Protein AF-A0A3M9YWS0-F1 (afdb_monomer)

pLDDT: mean 90.83, std 11.11, range [45.06, 98.5]

Mean predicted aligned error: 5.23 Å

Solvent-accessible surface area (backbone atoms only — not comparable to full-atom values): 7577 Å² total; per-residue (Å²): 132,89,75,52,70,43,76,38,60,43,63,38,65,25,82,42,45,80,35,81,94,73,76,40,77,43,72,47,6,52,50,47,62,6,50,21,46,71,31,46,76,68,75,39,60,44,46,64,60,30,79,56,97,93,41,43,31,37,20,58,42,78,56,98,82,30,36,33,29,28,38,52,39,51,62,94,74,50,93,66,73,73,39,49,56,71,63,48,56,72,50,48,68,62,29,68,68,35,84,41,33,60,59,39,30,26,54,45,36,51,96,94,38,72,30,25,25,43,49,54,56,34,37,40,26,69,43,75,76,81,74,79,72,95,118

Nearest PDB structures (foldseek):
  4neu-assembly2_B  TM=3.171E-01  e=8.121E+00  Homo sapiens
  4lyn-assembly1_A  TM=2.770E-01  e=6.378E+00  Homo sapiens
  7ukz-assembly4_D  TM=2.726E-01  e=7.197E+00  Homo sapiens

Structure (mmCIF, N/CA/C/O backbone):
data_AF-A0A3M9YWS0-F1
#
_entry.id   AF-A0A3M9YWS0-F1
#
loop_
_atom_site.group_PDB
_atom_site.id
_atom_site.type_symbol
_atom_site.label_atom_id
_atom_site.label_alt_id
_atom_site.label_comp_id
_atom_site.label_asym_id
_atom_site.label_entity_id
_atom_site.label_seq_id
_atom_site.pdbx_PDB_ins_code
_atom_site.Cartn_x
_atom_site.Cartn_y
_atom_site.Cartn_z
_atom_site.occupancy
_atom_site.B_iso_or_equiv
_atom_site.auth_seq_id
_atom_site.auth_comp_id
_atom_site.auth_asym_id
_atom_site.auth_atom_id
_atom_site.pdbx_PDB_model_num
ATOM 1 N N . MET A 1 1 ? -3.787 14.277 -16.216 1.00 45.06 1 MET A N 1
ATOM 2 C CA . MET A 1 1 ? -4.491 12.976 -16.288 1.00 45.06 1 MET A CA 1
ATOM 3 C C . MET A 1 1 ? -5.249 12.761 -14.991 1.00 45.06 1 MET A C 1
ATOM 5 O O . MET A 1 1 ? -4.714 13.104 -13.943 1.00 45.06 1 MET A O 1
ATOM 9 N N . ALA A 1 2 ? -6.488 12.271 -15.056 1.00 53.53 2 ALA A N 1
ATOM 10 C CA . ALA A 1 2 ? -7.301 12.040 -13.865 1.00 53.53 2 ALA A CA 1
ATOM 11 C C . ALA A 1 2 ? -6.745 10.843 -13.084 1.00 53.53 2 ALA A C 1
ATOM 13 O O . ALA A 1 2 ? -6.610 9.747 -13.622 1.00 53.53 2 ALA A O 1
ATOM 14 N N . ARG A 1 3 ? -6.390 11.074 -11.823 1.00 68.56 3 ARG A N 1
ATOM 15 C CA . ARG A 1 3 ? -5.982 10.024 -10.894 1.00 68.56 3 ARG A CA 1
ATOM 16 C C . ARG A 1 3 ? -7.220 9.199 -10.544 1.00 68.56 3 ARG A C 1
ATOM 18 O O . ARG A 1 3 ? -8.225 9.783 -10.148 1.00 68.56 3 ARG A O 1
ATOM 25 N N . LEU A 1 4 ? -7.160 7.875 -10.704 1.00 87.88 4 LEU A N 1
ATOM 26 C CA . LEU A 1 4 ? -8.252 7.000 -10.273 1.00 87.88 4 LEU A CA 1
ATOM 27 C C . LEU A 1 4 ? -8.456 7.176 -8.768 1.00 87.88 4 LEU A C 1
ATOM 29 O O . LEU A 1 4 ? -7.482 7.173 -8.008 1.00 87.88 4 LEU A O 1
ATOM 33 N N . SER A 1 5 ? -9.706 7.346 -8.347 1.00 93.25 5 SER A N 1
ATOM 34 C CA . SER A 1 5 ? -10.044 7.502 -6.939 1.00 93.25 5 SER A CA 1
ATOM 35 C C . SER A 1 5 ? -11.211 6.622 -6.516 1.00 93.25 5 SER A C 1
ATOM 37 O O . SER A 1 5 ? -12.114 6.310 -7.294 1.00 93.25 5 SER A O 1
ATOM 39 N N . HIS A 1 6 ? -11.173 6.223 -5.249 1.00 95.25 6 HIS A N 1
ATOM 40 C CA . HIS A 1 6 ? -12.231 5.480 -4.588 1.00 95.25 6 HIS A CA 1
ATOM 41 C C . HIS A 1 6 ? -12.633 6.180 -3.304 1.00 95.25 6 HIS A C 1
ATOM 43 O O . HIS A 1 6 ? -11.803 6.450 -2.436 1.00 95.25 6 HIS A O 1
ATOM 49 N N . THR A 1 7 ? -13.929 6.425 -3.173 1.00 95.19 7 THR A N 1
ATOM 50 C CA . THR A 1 7 ? -14.521 6.941 -1.948 1.00 95.19 7 THR A CA 1
ATOM 51 C C . THR A 1 7 ? -14.682 5.806 -0.939 1.00 95.19 7 THR A C 1
ATOM 53 O O . THR A 1 7 ? -15.216 4.743 -1.266 1.00 95.19 7 THR A O 1
ATOM 56 N N . VAL A 1 8 ? -14.214 6.012 0.291 1.00 95.25 8 VAL A N 1
ATOM 57 C CA . VAL A 1 8 ? -14.307 5.045 1.394 1.00 95.25 8 VAL A CA 1
ATOM 58 C C . VAL A 1 8 ? -14.821 5.702 2.666 1.00 95.25 8 VAL A C 1
ATOM 60 O O . VAL A 1 8 ? -14.757 6.919 2.819 1.00 95.25 8 VAL A O 1
ATOM 63 N N . GLN A 1 9 ? -15.305 4.888 3.606 1.00 94.31 9 GLN A N 1
ATOM 64 C CA . GLN A 1 9 ? -15.679 5.373 4.934 1.00 94.31 9 GLN A CA 1
ATOM 65 C C . GLN A 1 9 ? -14.504 6.130 5.582 1.00 94.31 9 GLN A C 1
ATOM 67 O O . GLN A 1 9 ? -13.394 5.583 5.607 1.00 94.31 9 GLN A O 1
ATOM 72 N N . PRO A 1 10 ? -14.725 7.337 6.142 1.00 93.56 10 PRO A N 1
ATOM 73 C CA . PRO A 1 10 ? -13.657 8.143 6.742 1.00 93.56 10 PRO A CA 1
ATOM 74 C C . PRO A 1 10 ? -12.855 7.407 7.820 1.00 93.56 10 PRO A C 1
ATOM 76 O O . PRO A 1 10 ? -11.637 7.558 7.901 1.00 93.56 10 PRO A O 1
ATOM 79 N N . SER A 1 11 ? -13.509 6.527 8.583 1.00 93.75 11 SER A N 1
ATOM 80 C CA . SER A 1 11 ? -12.877 5.689 9.609 1.00 93.75 11 SER A CA 1
ATOM 81 C C . SER A 1 11 ? -11.739 4.810 9.075 1.00 93.75 11 SER A C 1
ATOM 83 O O . SER A 1 11 ? -10.785 4.539 9.798 1.00 93.75 11 SER A O 1
ATOM 85 N N . ARG A 1 12 ? -11.767 4.414 7.795 1.00 95.44 12 ARG A N 1
ATOM 86 C CA . ARG A 1 12 ? -10.693 3.629 7.158 1.00 95.44 12 ARG A CA 1
ATOM 87 C C . ARG A 1 12 ? -9.424 4.433 6.891 1.00 95.44 12 ARG A C 1
ATOM 8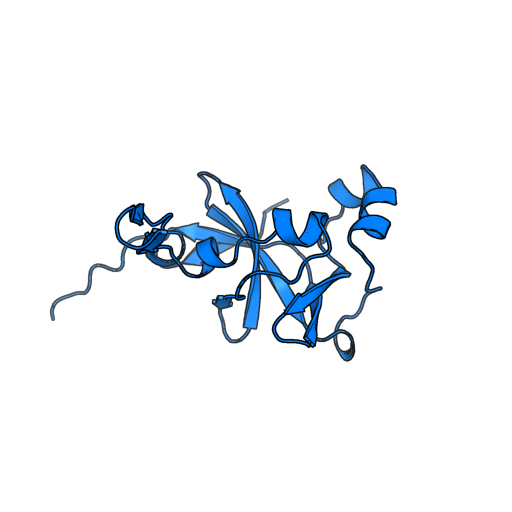9 O O . ARG A 1 12 ? -8.350 3.852 6.742 1.00 95.44 12 ARG A O 1
ATOM 96 N N . LEU A 1 13 ? -9.545 5.757 6.844 1.00 95.56 13 LEU A N 1
ATOM 97 C CA . LEU A 1 13 ? -8.446 6.704 6.654 1.00 95.56 13 LEU A CA 1
ATOM 98 C C . LEU A 1 13 ? -8.016 7.374 7.968 1.00 95.56 13 LEU A C 1
ATOM 100 O O . LEU A 1 13 ? -7.102 8.201 7.956 1.00 95.56 13 LEU A O 1
ATOM 104 N N . ALA A 1 14 ? -8.653 7.027 9.092 1.00 93.75 14 ALA A N 1
ATOM 105 C CA . ALA A 1 14 ? -8.372 7.619 10.390 1.00 93.75 14 ALA A CA 1
ATOM 106 C C . ALA A 1 14 ? -6.901 7.429 10.783 1.00 93.75 14 ALA A C 1
ATOM 108 O O . ALA A 1 14 ? -6.344 6.337 10.672 1.00 93.75 14 ALA A O 1
ATOM 109 N N . PHE A 1 15 ? -6.283 8.495 11.290 1.00 90.19 15 PHE A N 1
ATOM 110 C CA . PHE A 1 15 ? -4.903 8.468 11.780 1.00 90.19 15 PHE A CA 1
ATOM 111 C C . PHE A 1 15 ? -4.766 7.680 13.090 1.00 90.19 15 PHE A C 1
ATOM 113 O O . PHE A 1 15 ? -3.668 7.266 13.449 1.00 90.19 15 PHE A O 1
ATOM 120 N N . GLY A 1 16 ? -5.871 7.484 13.814 1.00 90.19 16 GLY A N 1
ATOM 121 C CA . GLY A 1 16 ? -5.852 7.007 15.190 1.00 90.19 16 GLY A CA 1
ATOM 122 C C . GLY A 1 16 ? -5.193 8.002 16.149 1.00 90.19 16 GLY A C 1
ATOM 123 O O . GLY A 1 16 ? -4.837 9.121 15.778 1.00 90.19 16 GLY A O 1
ATOM 124 N N . ALA A 1 17 ? -5.014 7.569 17.390 1.00 91.31 17 ALA A N 1
ATOM 125 C CA . ALA A 1 17 ? -4.280 8.287 18.421 1.00 91.31 17 ALA A CA 1
ATOM 126 C C . ALA A 1 17 ? -3.226 7.372 19.049 1.00 91.31 17 ALA A C 1
ATOM 128 O O . ALA A 1 17 ? -3.476 6.187 19.289 1.00 91.31 17 ALA A O 1
ATOM 129 N N . TRP A 1 18 ? -2.052 7.930 19.341 1.00 91.44 18 TRP A N 1
ATOM 130 C CA . TRP A 1 18 ? -1.029 7.212 20.088 1.00 91.44 18 TRP A CA 1
ATOM 131 C C . TRP A 1 18 ? -1.477 7.041 21.542 1.00 91.44 18 TRP A C 1
ATOM 133 O O . TRP A 1 18 ? -1.757 8.018 22.237 1.00 91.44 18 TRP A O 1
ATOM 143 N N . CYS A 1 19 ? -1.543 5.800 22.016 1.00 91.88 19 CYS A N 1
ATOM 144 C CA . CYS A 1 19 ? -1.846 5.496 23.405 1.00 91.88 19 CYS A CA 1
ATOM 145 C C . CYS A 1 19 ? -0.557 5.185 24.164 1.00 91.88 19 CYS A C 1
ATOM 147 O O . CYS A 1 19 ? 0.004 4.100 24.020 1.00 91.88 19 CYS A O 1
ATOM 149 N N . HIS A 1 20 ? -0.130 6.105 25.033 1.00 91.06 20 HIS A N 1
ATOM 150 C CA . HIS A 1 20 ? 1.070 5.923 25.857 1.00 91.06 20 HIS A CA 1
ATOM 151 C C . HIS A 1 20 ? 0.977 4.724 26.809 1.00 91.06 20 HIS A C 1
ATOM 153 O O . HIS A 1 20 ? 1.973 4.050 27.025 1.00 91.06 20 HIS A O 1
ATOM 159 N N . ALA A 1 21 ? -0.212 4.411 27.334 1.00 91.44 21 ALA A N 1
ATOM 160 C CA . ALA A 1 21 ? -0.388 3.302 28.275 1.00 91.44 21 ALA A CA 1
ATOM 161 C C . ALA A 1 21 ? -0.164 1.915 27.647 1.00 91.44 21 ALA A C 1
ATOM 163 O O . ALA A 1 21 ? 0.123 0.960 28.359 1.00 91.44 21 ALA A O 1
ATOM 164 N N . SER A 1 22 ? -0.330 1.787 26.328 1.00 88.88 22 SER A N 1
ATOM 165 C CA . SER A 1 22 ? -0.177 0.511 25.613 1.00 88.88 22 SER A CA 1
ATOM 166 C C . SER A 1 22 ? 0.854 0.561 24.487 1.00 88.88 22 SER A C 1
ATOM 168 O O . SER A 1 22 ? 0.930 -0.383 23.705 1.00 88.88 22 SER A O 1
ATOM 170 N N . GLU A 1 23 ? 1.608 1.663 24.405 1.00 90.06 23 GLU A N 1
ATOM 171 C CA . GLU A 1 23 ? 2.635 1.950 23.396 1.00 90.06 23 GLU A CA 1
ATOM 172 C C . GLU A 1 23 ? 2.226 1.560 21.967 1.00 90.06 23 GLU A C 1
ATOM 174 O O . GLU A 1 23 ? 2.981 0.945 21.212 1.00 90.06 23 GLU A O 1
ATOM 179 N N . LYS A 1 24 ? 0.988 1.896 21.591 1.00 87.31 24 LYS A N 1
ATOM 180 C CA . LYS A 1 24 ? 0.444 1.576 20.268 1.00 87.31 24 LYS A CA 1
ATOM 181 C C . LYS A 1 24 ? -0.513 2.641 19.759 1.00 87.31 24 LYS A C 1
ATOM 183 O O . LYS A 1 24 ? -1.161 3.348 20.534 1.00 87.31 24 LYS A O 1
ATOM 188 N N . GLN A 1 25 ? -0.658 2.679 18.439 1.00 88.38 25 GLN A N 1
ATOM 189 C CA . GLN A 1 25 ? -1.702 3.445 17.772 1.00 88.38 25 GLN A CA 1
ATOM 190 C C . GLN A 1 25 ? -3.069 2.776 17.999 1.00 88.38 25 GLN A C 1
ATOM 192 O O . GLN A 1 25 ? -3.220 1.569 17.796 1.00 88.38 25 GLN A O 1
ATOM 197 N N . ILE A 1 26 ? -4.069 3.547 18.431 1.00 90.06 26 ILE A N 1
ATOM 198 C CA . ILE A 1 26 ? -5.448 3.088 18.650 1.00 90.06 26 ILE A CA 1
ATOM 199 C C . ILE A 1 26 ? -6.392 3.836 17.711 1.00 90.06 26 ILE A C 1
ATOM 201 O O . ILE A 1 26 ? -6.282 5.047 17.550 1.00 90.06 26 ILE A O 1
ATOM 205 N N . GLY A 1 27 ? -7.341 3.117 17.106 1.00 90.88 27 GLY A N 1
ATOM 206 C CA . GLY A 1 27 ? -8.353 3.708 16.221 1.00 90.88 27 GLY A CA 1
ATOM 207 C C . GLY A 1 27 ? -7.820 4.124 14.847 1.00 90.88 27 GLY A C 1
ATOM 208 O O . GLY A 1 27 ? -8.463 4.911 14.160 1.00 90.88 27 GLY A O 1
ATOM 209 N N . GLU A 1 28 ? -6.645 3.630 14.455 1.00 94.00 28 GLU A N 1
ATOM 210 C CA . GLU A 1 28 ? -6.127 3.819 13.102 1.00 94.00 28 GLU A CA 1
ATOM 211 C C . GLU A 1 28 ? -6.953 3.001 12.101 1.00 94.00 28 GLU A C 1
ATOM 213 O O . GLU A 1 28 ? -7.262 1.828 12.332 1.00 94.00 28 GLU A O 1
ATOM 218 N N . GLY A 1 29 ? -7.312 3.633 10.987 1.00 96.00 29 GLY A N 1
ATOM 219 C CA . GLY A 1 29 ? -8.017 2.980 9.897 1.00 96.00 29 GLY A CA 1
ATOM 220 C C . GLY A 1 29 ? -7.130 1.972 9.168 1.00 96.00 29 GLY A C 1
ATOM 221 O O . GLY A 1 29 ? -5.911 2.121 9.097 1.00 96.00 29 GLY A O 1
ATOM 222 N N . ASP A 1 30 ? -7.728 0.935 8.587 1.00 97.44 30 ASP A N 1
ATOM 223 C CA . ASP A 1 30 ? -6.982 -0.166 7.973 1.00 97.44 30 ASP A CA 1
ATOM 224 C C . ASP A 1 30 ? -6.134 0.259 6.761 1.00 97.44 30 ASP A C 1
ATOM 226 O O . ASP A 1 30 ? -5.032 -0.259 6.574 1.00 97.44 30 ASP A O 1
ATOM 230 N N . ILE A 1 31 ? -6.602 1.22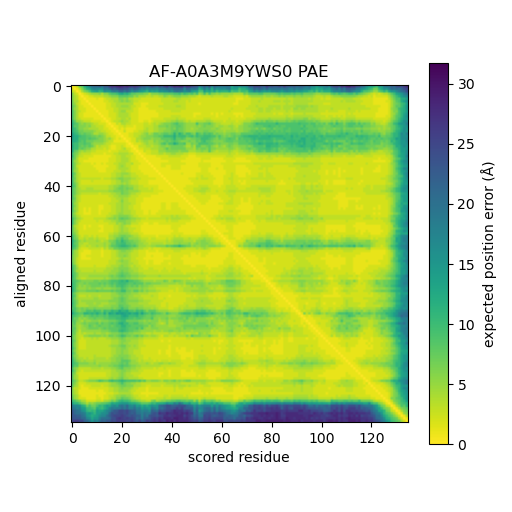9 5.967 1.00 97.50 31 ILE A N 1
ATOM 231 C CA . ILE A 1 31 ? -5.836 1.789 4.842 1.00 97.50 31 ILE A CA 1
ATOM 232 C C . ILE A 1 31 ? -4.609 2.534 5.370 1.00 97.50 31 ILE A C 1
ATOM 234 O O . ILE A 1 31 ? -3.514 2.392 4.825 1.00 97.50 31 ILE A O 1
ATOM 238 N N . ARG A 1 32 ? -4.775 3.295 6.457 1.00 94.94 32 ARG A N 1
AT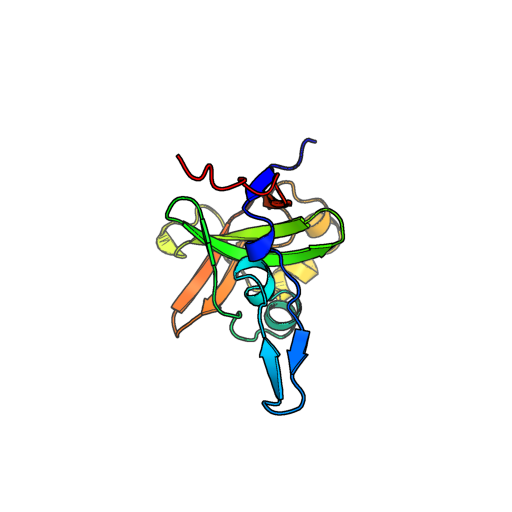OM 239 C CA . ARG A 1 32 ? -3.687 4.059 7.071 1.00 94.94 32 ARG A CA 1
ATOM 240 C C . ARG A 1 32 ? -2.647 3.145 7.713 1.00 94.94 32 ARG A C 1
ATOM 242 O O . ARG A 1 32 ? -1.466 3.259 7.390 1.00 94.94 32 ARG A O 1
ATOM 249 N N . ALA A 1 33 ? -3.105 2.167 8.490 1.00 96.12 33 ALA A N 1
ATOM 250 C CA . ALA A 1 33 ? -2.265 1.152 9.120 1.00 96.12 33 ALA A CA 1
ATOM 251 C C . ALA A 1 33 ? -1.473 0.311 8.098 1.00 96.12 33 ALA A C 1
ATOM 253 O O . ALA A 1 33 ? -0.447 -0.292 8.427 1.00 96.12 33 ALA A O 1
ATOM 254 N N . SER A 1 34 ? -1.933 0.269 6.842 1.00 97.75 34 SER A N 1
ATOM 255 C CA . SER A 1 34 ? -1.256 -0.409 5.736 1.00 97.75 34 SER A CA 1
ATOM 256 C C . SER A 1 34 ? -0.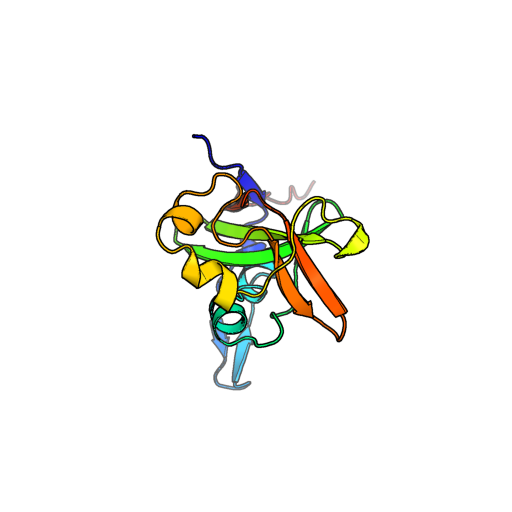091 0.389 5.127 1.00 97.75 34 SER A C 1
ATOM 258 O O . SER A 1 34 ? 0.691 -0.184 4.362 1.00 97.75 34 SER A O 1
ATOM 260 N N . TYR A 1 35 ? 0.069 1.679 5.454 1.00 97.44 35 TYR A N 1
ATOM 261 C CA . TYR A 1 35 ? 1.130 2.527 4.897 1.00 97.44 35 TYR A CA 1
ATOM 262 C C . TYR A 1 35 ? 2.501 1.863 5.039 1.00 97.44 35 TYR A C 1
ATOM 264 O O . TYR A 1 35 ? 2.877 1.461 6.136 1.00 97.44 35 TYR A O 1
ATOM 272 N N . SER A 1 36 ? 3.236 1.696 3.937 1.00 97.94 36 SER A N 1
ATOM 273 C CA . SER A 1 36 ? 4.464 0.886 3.916 1.00 97.94 36 SER A CA 1
ATOM 274 C C . SER A 1 36 ? 5.592 1.445 3.046 1.00 97.94 36 SER A C 1
ATOM 276 O O . SER A 1 36 ? 6.565 0.730 2.815 1.00 97.94 36 SER A O 1
ATOM 278 N N . ALA A 1 37 ? 5.518 2.690 2.566 1.00 96.62 37 ALA A N 1
ATOM 279 C CA . ALA A 1 37 ? 6.576 3.252 1.717 1.00 96.62 37 ALA A CA 1
ATOM 280 C C . ALA A 1 37 ? 7.952 3.279 2.407 1.00 96.62 37 ALA A C 1
ATOM 282 O O . ALA A 1 37 ? 8.957 2.950 1.777 1.00 96.62 37 ALA A O 1
ATOM 283 N N . ASP A 1 38 ? 7.983 3.572 3.710 1.00 95.88 38 ASP A N 1
ATOM 284 C CA . ASP A 1 38 ? 9.180 3.493 4.556 1.00 95.88 38 ASP A CA 1
ATOM 285 C C . ASP A 1 38 ? 9.773 2.076 4.566 1.00 95.88 38 ASP A C 1
ATOM 287 O O . ASP A 1 38 ? 10.972 1.885 4.367 1.00 95.88 38 ASP A O 1
ATOM 291 N N . ARG A 1 39 ? 8.923 1.057 4.732 1.00 97.44 39 ARG A N 1
ATOM 292 C CA . ARG A 1 39 ? 9.355 -0.346 4.797 1.00 97.44 39 ARG A CA 1
ATOM 293 C C . ARG A 1 39 ? 9.840 -0.857 3.450 1.00 97.44 39 ARG A C 1
ATOM 295 O O . ARG A 1 39 ? 10.859 -1.540 3.403 1.00 97.44 39 ARG A O 1
ATOM 302 N N . ILE A 1 40 ? 9.155 -0.487 2.368 1.00 96.94 40 ILE A N 1
ATOM 303 C CA . ILE A 1 40 ? 9.537 -0.853 0.999 1.00 96.94 40 ILE A CA 1
ATOM 304 C C . ILE A 1 40 ? 10.909 -0.262 0.661 1.00 96.94 40 ILE A C 1
ATOM 306 O O . ILE A 1 40 ? 11.775 -0.987 0.174 1.00 96.94 40 ILE A O 1
ATOM 310 N N . GLY A 1 41 ? 11.140 1.014 0.993 1.00 93.88 41 GLY A N 1
ATOM 311 C CA . GLY A 1 41 ? 12.433 1.670 0.779 1.00 93.88 41 GLY A CA 1
ATOM 312 C C . GLY A 1 41 ? 13.590 1.008 1.536 1.00 93.88 41 GLY A C 1
ATOM 313 O O . GLY A 1 41 ? 14.717 0.997 1.052 1.00 93.88 41 GLY A O 1
ATOM 314 N N . MET A 1 42 ? 13.303 0.393 2.686 1.00 94.88 42 MET A N 1
ATOM 315 C CA . MET A 1 42 ? 14.270 -0.362 3.492 1.00 94.88 42 MET A CA 1
ATOM 316 C C . MET A 1 42 ? 14.330 -1.864 3.152 1.00 94.88 42 MET A C 1
ATOM 318 O O . MET A 1 42 ? 14.982 -2.627 3.864 1.00 94.88 42 MET A O 1
ATOM 322 N N . GLY A 1 43 ? 13.614 -2.330 2.122 1.00 93.31 43 GLY A N 1
ATOM 323 C CA . GLY A 1 43 ? 13.537 -3.754 1.767 1.00 93.31 43 GLY A CA 1
ATOM 324 C C . GLY A 1 43 ? 12.859 -4.640 2.826 1.00 93.31 43 GLY A C 1
ATOM 325 O O . GLY A 1 43 ? 12.990 -5.868 2.799 1.00 93.31 43 GLY A O 1
ATOM 326 N N . GLN A 1 44 ? 12.136 -4.046 3.775 1.00 96.50 44 GLN A N 1
ATOM 327 C CA . GLN A 1 44 ? 11.434 -4.756 4.839 1.00 96.50 44 GLN A CA 1
ATOM 328 C C . GLN A 1 44 ? 10.081 -5.309 4.357 1.00 96.50 44 GLN A C 1
ATOM 330 O O . GLN A 1 44 ? 9.498 -4.787 3.405 1.00 96.50 44 GLN A O 1
ATOM 335 N N . PRO A 1 45 ? 9.534 -6.345 5.024 1.00 97.56 45 PRO A N 1
ATOM 336 C CA . PRO A 1 45 ? 8.158 -6.770 4.791 1.00 97.56 45 PRO A CA 1
ATOM 337 C C . PRO A 1 45 ? 7.168 -5.616 4.990 1.00 97.56 45 PRO A C 1
ATOM 339 O O . PRO A 1 45 ? 7.321 -4.824 5.921 1.00 97.56 45 PRO A O 1
ATOM 342 N N . ILE A 1 46 ? 6.141 -5.529 4.147 1.00 98.31 46 ILE A N 1
ATOM 343 C CA . ILE A 1 46 ? 5.108 -4.493 4.272 1.00 98.31 46 ILE A CA 1
ATOM 344 C C . ILE A 1 46 ? 4.254 -4.717 5.527 1.00 98.31 46 ILE A C 1
ATOM 346 O O . ILE A 1 46 ? 4.188 -5.824 6.074 1.00 98.31 46 ILE A O 1
ATOM 350 N N . ARG A 1 47 ? 3.599 -3.651 6.004 1.00 97.31 47 ARG A N 1
ATOM 351 C CA . ARG A 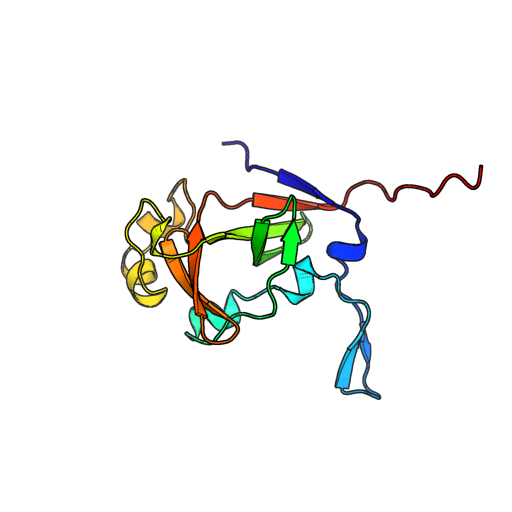1 47 ? 2.561 -3.756 7.042 1.00 97.31 47 ARG A CA 1
ATOM 352 C C . ARG A 1 47 ? 1.357 -4.533 6.498 1.00 97.31 47 ARG A C 1
ATOM 354 O O . ARG A 1 47 ? 1.299 -4.854 5.311 1.00 97.31 47 ARG A O 1
ATOM 361 N N . LYS A 1 48 ? 0.402 -4.860 7.375 1.00 97.56 48 LYS A N 1
ATOM 362 C CA . LYS A 1 48 ? -0.799 -5.618 7.001 1.00 97.56 48 LYS A CA 1
ATOM 363 C C . LYS A 1 48 ? -1.512 -4.912 5.830 1.00 97.56 48 LYS A C 1
ATOM 365 O O . LYS A 1 48 ? -1.921 -3.763 5.990 1.00 97.56 48 LYS A O 1
ATOM 370 N N . PRO A 1 49 ? -1.663 -5.564 4.667 1.00 98.06 49 PRO A N 1
ATOM 371 C CA . PRO A 1 49 ? -2.427 -5.019 3.556 1.00 98.06 49 PRO A CA 1
ATOM 372 C C . PRO A 1 49 ? -3.907 -4.886 3.915 1.00 98.06 49 PRO A C 1
ATOM 374 O O . PRO A 1 49 ? -4.427 -5.658 4.729 1.00 98.06 49 PRO A O 1
ATOM 377 N N . PHE A 1 50 ? -4.599 -3.955 3.268 1.00 98.31 50 PHE A N 1
ATOM 378 C CA . PHE A 1 50 ? -6.043 -3.794 3.419 1.00 98.31 50 PHE A CA 1
ATOM 379 C C . PHE A 1 50 ? -6.799 -4.462 2.269 1.00 98.31 50 PHE A C 1
ATOM 381 O O . PHE A 1 50 ? -6.233 -4.766 1.216 1.00 98.31 50 PHE A O 1
ATOM 388 N N . ARG A 1 51 ? -8.095 -4.717 2.475 1.00 97.81 51 ARG A N 1
ATOM 389 C CA . ARG A 1 51 ? -8.980 -5.252 1.434 1.00 97.81 51 ARG A CA 1
ATOM 390 C C . ARG A 1 51 ? -9.910 -4.173 0.901 1.00 97.81 51 ARG A C 1
ATOM 392 O O . ARG A 1 51 ? -10.472 -3.392 1.669 1.00 97.81 51 ARG A O 1
ATOM 399 N N . TYR A 1 52 ? -10.113 -4.155 -0.407 1.00 96.94 52 TYR A N 1
ATOM 400 C CA . TYR A 1 52 ? -11.108 -3.311 -1.061 1.00 96.94 52 TYR A CA 1
ATOM 401 C C . TYR A 1 52 ? -11.597 -4.009 -2.328 1.00 96.94 52 TYR A C 1
ATOM 403 O O . TYR A 1 52 ? -10.784 -4.555 -3.067 1.00 96.94 52 TYR A O 1
ATOM 411 N N . ALA A 1 53 ? -12.918 -4.041 -2.533 1.00 94.50 53 ALA A N 1
ATOM 412 C CA . ALA A 1 53 ? -13.557 -4.701 -3.678 1.00 94.50 53 ALA A CA 1
ATOM 413 C C . ALA A 1 53 ? -13.080 -6.155 -3.928 1.00 94.50 53 ALA A C 1
ATOM 415 O O . ALA A 1 53 ? -12.907 -6.582 -5.061 1.00 94.50 53 ALA A O 1
ATOM 416 N N . GLY A 1 54 ? -12.835 -6.923 -2.858 1.00 94.81 54 GLY A N 1
ATOM 417 C CA . GLY A 1 54 ? -12.353 -8.313 -2.938 1.00 94.81 54 GLY A CA 1
ATOM 418 C C . GLY A 1 54 ? -10.842 -8.467 -3.164 1.00 94.81 54 GLY A C 1
ATOM 419 O O . GLY A 1 54 ? -10.297 -9.550 -2.948 1.00 94.81 54 GLY A O 1
ATOM 420 N N . GLU A 1 55 ? -10.146 -7.384 -3.493 1.00 96.56 55 GLU A N 1
ATOM 421 C CA . GLU A 1 55 ? -8.714 -7.364 -3.778 1.00 96.56 55 GLU A CA 1
ATOM 422 C C . GLU A 1 55 ? -7.888 -6.943 -2.557 1.00 96.56 55 GLU A C 1
ATOM 424 O O . GLU A 1 55 ? -8.411 -6.421 -1.565 1.00 96.56 55 GLU A O 1
ATOM 429 N N . LEU A 1 56 ? -6.581 -7.200 -2.623 1.00 97.62 56 LEU A N 1
ATOM 430 C CA . LEU A 1 56 ? -5.612 -6.841 -1.594 1.00 97.62 56 LEU A CA 1
ATOM 431 C C . LEU A 1 56 ? -4.820 -5.610 -2.041 1.00 97.62 56 LEU A C 1
ATOM 433 O O . LEU A 1 56 ? -4.402 -5.542 -3.192 1.00 97.62 56 LEU A O 1
ATOM 437 N N . TRP A 1 57 ? -4.593 -4.664 -1.136 1.00 98.50 57 TRP A N 1
ATOM 438 C CA . TRP A 1 57 ? -3.981 -3.373 -1.444 1.00 98.50 57 TRP A CA 1
ATOM 439 C C . TRP A 1 57 ? -2.966 -2.966 -0.378 1.00 98.50 57 TRP A C 1
ATOM 441 O O . TRP A 1 57 ? -3.103 -3.329 0.792 1.00 98.50 57 TRP A O 1
ATOM 451 N N . VAL A 1 58 ? -1.962 -2.184 -0.775 1.00 98.44 58 VAL A N 1
ATOM 452 C CA . VAL A 1 58 ? -0.974 -1.587 0.134 1.00 98.44 58 VAL A CA 1
ATOM 453 C C . VAL A 1 58 ? -0.926 -0.079 -0.045 1.00 98.44 58 VAL A C 1
ATOM 455 O O . VAL A 1 58 ? -0.865 0.414 -1.171 1.00 98.44 58 VAL A O 1
ATOM 458 N N . CYS A 1 59 ? -0.938 0.654 1.067 1.00 98.06 59 CYS A N 1
ATOM 459 C CA . CYS A 1 59 ? -0.789 2.103 1.045 1.00 98.06 59 CYS A CA 1
ATOM 460 C C . CYS A 1 59 ? 0.694 2.498 0.953 1.00 98.06 59 CYS A C 1
ATOM 462 O O . CYS A 1 59 ? 1.551 1.960 1.656 1.00 98.06 59 CYS A O 1
ATOM 464 N N . VAL A 1 60 ? 0.998 3.457 0.081 1.00 97.06 60 VAL A N 1
ATOM 465 C CA . VAL A 1 60 ? 2.357 3.969 -0.167 1.00 97.06 60 VAL A CA 1
ATOM 466 C C . VAL A 1 60 ? 2.451 5.488 -0.047 1.00 97.06 60 VAL A C 1
ATOM 468 O O . VAL A 1 60 ? 3.542 6.042 -0.050 1.00 97.06 60 VAL A O 1
ATOM 471 N N . GLY A 1 61 ? 1.323 6.176 0.097 1.00 95.19 61 GLY A N 1
ATOM 472 C CA . GLY A 1 61 ? 1.291 7.618 0.286 1.00 95.19 61 GLY A CA 1
ATOM 473 C C . GLY A 1 61 ? 0.091 8.013 1.123 1.00 95.19 61 GLY A C 1
ATOM 474 O O . GLY A 1 61 ? -0.989 7.452 0.977 1.00 95.19 61 GLY A O 1
ATOM 475 N N . THR A 1 62 ? 0.271 8.984 2.006 1.00 93.06 62 THR A N 1
ATOM 476 C CA . THR A 1 62 ? -0.817 9.531 2.816 1.00 93.06 62 THR A CA 1
ATOM 477 C C . THR A 1 62 ? -0.709 11.042 2.835 1.00 93.06 62 THR A C 1
ATOM 479 O O . THR A 1 62 ? 0.376 11.567 3.079 1.00 93.06 62 THR A O 1
ATOM 482 N N . GLY A 1 63 ? -1.816 11.742 2.625 1.00 88.19 63 GLY A N 1
ATOM 483 C CA . GLY A 1 63 ? -1.863 13.197 2.670 1.00 88.19 63 GLY A CA 1
ATOM 484 C C . GLY A 1 63 ? -3.263 13.718 2.985 1.00 88.19 63 GLY A C 1
ATOM 485 O O . GLY A 1 63 ? -4.183 12.925 3.190 1.00 88.19 63 GLY A O 1
ATOM 486 N N . PRO A 1 64 ? -3.444 15.049 3.007 1.00 84.81 64 PRO A N 1
ATOM 487 C CA . PRO A 1 64 ? -4.742 15.672 3.274 1.00 84.81 64 PRO A CA 1
ATOM 488 C C . PRO A 1 64 ? -5.835 15.248 2.284 1.00 84.81 64 PRO A C 1
ATOM 490 O O . PRO A 1 64 ? -7.009 15.226 2.628 1.00 84.81 64 PRO A O 1
ATOM 493 N N . SER A 1 65 ? -5.442 14.895 1.059 1.00 85.38 65 SER A N 1
ATOM 494 C CA . SER A 1 65 ? -6.342 14.465 -0.010 1.00 85.38 65 SER A CA 1
ATOM 495 C C . SER A 1 65 ? -6.740 12.990 0.057 1.00 85.38 65 SER A C 1
ATOM 497 O O . SER A 1 65 ? -7.590 12.579 -0.725 1.00 85.38 65 SER A O 1
ATOM 499 N N . GLY A 1 66 ? -6.142 12.187 0.943 1.00 92.81 66 GLY A N 1
ATOM 500 C CA . GLY A 1 66 ? -6.413 10.754 1.048 1.00 92.81 66 GLY A CA 1
ATOM 501 C C . GLY A 1 66 ? -5.154 9.891 1.093 1.00 92.81 66 GLY A C 1
ATOM 502 O O . GLY A 1 66 ? -4.052 10.358 1.397 1.00 92.81 66 GLY A O 1
ATOM 503 N N . ALA A 1 67 ? -5.330 8.605 0.800 1.00 96.69 67 ALA A N 1
ATOM 504 C CA . ALA A 1 67 ? -4.273 7.603 0.810 1.00 96.69 67 ALA A CA 1
ATOM 505 C C . ALA A 1 67 ? -4.042 7.028 -0.591 1.00 96.69 67 ALA A C 1
ATOM 507 O O . ALA A 1 67 ? -4.957 6.525 -1.233 1.00 96.69 67 ALA A O 1
ATOM 508 N N . GLU A 1 68 ? -2.807 7.082 -1.067 1.00 96.75 68 GLU A N 1
ATOM 509 C CA . GLU A 1 68 ? -2.373 6.427 -2.293 1.00 96.75 68 GLU A CA 1
ATOM 510 C C . GLU A 1 68 ? -2.049 4.964 -2.022 1.00 96.75 68 GLU A C 1
ATOM 512 O O . GLU A 1 68 ? -1.310 4.649 -1.081 1.00 96.75 68 GLU A O 1
ATOM 517 N N . ALA A 1 69 ? -2.562 4.076 -2.866 1.00 97.75 69 ALA A N 1
ATOM 518 C CA . ALA A 1 69 ? -2.336 2.649 -2.742 1.00 97.75 69 ALA A CA 1
ATOM 519 C C . ALA A 1 69 ? -2.209 1.946 -4.095 1.00 97.75 69 ALA A C 1
ATOM 521 O O . ALA A 1 69 ? -2.690 2.424 -5.122 1.00 97.75 69 ALA A O 1
ATOM 522 N N . TYR A 1 70 ? -1.570 0.779 -4.053 1.00 98.00 70 TYR A N 1
ATOM 523 C CA . TYR A 1 70 ? -1.422 -0.135 -5.183 1.00 98.00 70 TYR A CA 1
ATOM 524 C C . TYR A 1 70 ? -2.074 -1.466 -4.853 1.00 98.00 70 TYR A C 1
ATOM 526 O O . TYR A 1 70 ? -2.061 -1.912 -3.699 1.00 98.00 70 TYR A O 1
ATOM 534 N N . ARG A 1 71 ? -2.608 -2.121 -5.882 1.00 97.56 71 ARG A N 1
ATOM 535 C CA . ARG A 1 71 ? -3.114 -3.482 -5.758 1.00 97.56 71 ARG A CA 1
ATOM 536 C C . ARG A 1 71 ? -1.944 -4.445 -5.593 1.00 97.56 71 ARG A C 1
ATOM 538 O O . ARG A 1 71 ? -0.906 -4.286 -6.226 1.00 97.56 71 ARG A O 1
ATOM 545 N N . LEU A 1 72 ? -2.125 -5.465 -4.768 1.00 98.06 72 LEU A N 1
ATOM 546 C CA . LEU A 1 72 ? -1.179 -6.556 -4.591 1.00 98.06 72 LEU A CA 1
ATOM 547 C C . LEU A 1 72 ? -1.653 -7.780 -5.361 1.00 98.06 72 LEU A C 1
ATOM 549 O O . LEU A 1 72 ? -2.747 -8.294 -5.124 1.00 98.06 72 LEU A O 1
ATOM 553 N N . VAL A 1 73 ? -0.797 -8.272 -6.247 1.00 97.50 73 VAL A N 1
ATOM 554 C CA . VAL A 1 73 ? -1.054 -9.461 -7.060 1.00 97.50 73 VAL A CA 1
ATOM 555 C C . VAL A 1 73 ? 0.047 -10.498 -6.864 1.00 97.50 73 VAL A C 1
ATOM 557 O O . VAL A 1 73 ? 1.143 -10.189 -6.397 1.00 97.50 73 VAL A O 1
ATOM 560 N N . HIS A 1 74 ? -0.238 -11.755 -7.200 1.00 95.81 74 HIS A N 1
ATOM 561 C CA . HIS A 1 74 ? 0.795 -12.787 -7.218 1.00 95.81 74 HIS A CA 1
ATOM 562 C C . HIS A 1 74 ? 1.747 -12.560 -8.411 1.00 95.81 74 HIS A C 1
ATOM 564 O O . HIS A 1 74 ? 1.261 -12.188 -9.482 1.00 95.81 74 HIS A O 1
ATOM 570 N N . PRO A 1 75 ? 3.063 -12.827 -8.291 1.00 95.00 75 PRO A N 1
ATOM 571 C CA . PRO A 1 75 ? 3.999 -12.657 -9.405 1.00 95.00 75 PRO A CA 1
ATOM 572 C C . PRO A 1 75 ? 3.574 -13.380 -10.691 1.00 95.00 75 PRO A C 1
ATOM 574 O O . PRO A 1 75 ? 3.742 -12.841 -11.776 1.00 95.00 75 PRO A O 1
ATOM 577 N N . SER A 1 76 ? 2.944 -14.557 -10.585 1.00 94.25 76 SER A N 1
ATOM 578 C CA . SER A 1 76 ? 2.501 -15.339 -11.754 1.00 94.25 76 SER A CA 1
ATOM 579 C C . SER A 1 76 ? 1.356 -14.716 -12.560 1.00 94.25 76 SER A C 1
ATOM 581 O O . SER A 1 76 ? 1.071 -15.195 -13.652 1.00 94.25 76 SER A O 1
ATOM 583 N N . ILE A 1 77 ? 0.646 -13.729 -12.008 1.00 95.12 77 ILE A N 1
ATOM 584 C CA . ILE A 1 77 ? -0.453 -13.031 -12.697 1.00 95.12 77 ILE A CA 1
ATOM 585 C C . ILE A 1 77 ? -0.089 -11.581 -13.029 1.00 95.12 77 ILE A C 1
ATOM 587 O O . ILE A 1 77 ? -0.890 -10.869 -13.632 1.00 95.12 77 ILE A O 1
ATOM 591 N N . TYR A 1 78 ? 1.095 -11.125 -12.616 1.00 95.94 78 TYR A N 1
ATOM 592 C CA . TYR A 1 78 ? 1.589 -9.810 -12.982 1.00 95.94 78 TYR A CA 1
ATOM 593 C C . TYR A 1 78 ? 2.104 -9.860 -14.424 1.00 95.94 78 TYR A C 1
ATOM 595 O O . TYR A 1 78 ? 2.998 -10.635 -14.743 1.00 95.94 78 TYR A O 1
ATOM 603 N N . GLY A 1 79 ? 1.517 -9.047 -15.302 1.00 90.75 79 GLY A N 1
ATOM 604 C CA . GLY A 1 79 ? 1.855 -9.030 -16.730 1.00 90.75 79 GLY A CA 1
ATOM 605 C C . GLY A 1 79 ? 3.141 -8.274 -17.080 1.00 90.75 79 GLY A C 1
ATOM 606 O O . GLY A 1 79 ? 3.489 -8.202 -18.255 1.00 90.75 79 GLY A O 1
ATOM 607 N N . GLY A 1 80 ? 3.818 -7.679 -16.093 1.00 91.12 80 GLY A N 1
ATOM 608 C CA . GLY A 1 80 ? 5.044 -6.901 -16.274 1.00 91.12 80 GLY A CA 1
ATOM 609 C C . GLY A 1 80 ? 6.285 -7.574 -15.684 1.00 91.12 80 GLY A C 1
ATOM 610 O O . GLY A 1 80 ? 6.258 -8.720 -15.238 1.00 91.12 80 GLY A O 1
ATOM 611 N N . ILE A 1 81 ? 7.389 -6.826 -15.641 1.00 91.44 81 ILE A N 1
ATOM 612 C CA . ILE A 1 81 ? 8.642 -7.277 -15.024 1.00 91.44 81 ILE A CA 1
ATOM 613 C C . ILE A 1 81 ? 8.637 -6.889 -13.546 1.00 91.44 81 ILE A C 1
ATOM 615 O O . ILE A 1 81 ? 8.718 -5.708 -13.204 1.00 91.44 81 ILE A O 1
ATOM 619 N N . ALA A 1 82 ? 8.554 -7.892 -12.672 1.00 94.12 82 ALA A N 1
ATOM 620 C CA . ALA A 1 82 ? 8.697 -7.695 -11.237 1.00 94.12 82 ALA A CA 1
ATOM 621 C C . ALA A 1 82 ? 10.165 -7.407 -10.879 1.00 94.12 82 ALA A C 1
ATOM 623 O O . ALA A 1 82 ? 11.076 -8.076 -11.369 1.00 94.12 82 ALA A O 1
ATOM 624 N N . ARG A 1 83 ? 10.403 -6.412 -10.026 1.00 94.00 83 ARG A N 1
ATOM 625 C CA . ARG A 1 83 ? 11.745 -5.932 -9.667 1.00 94.00 83 ARG A CA 1
ATOM 626 C C . ARG A 1 83 ? 11.802 -5.390 -8.248 1.00 94.00 83 ARG A C 1
ATOM 628 O O . ARG A 1 83 ? 10.780 -5.147 -7.611 1.00 94.00 83 ARG A O 1
ATOM 635 N N . SER A 1 84 ? 13.011 -5.191 -7.736 1.00 94.19 84 SER A N 1
ATOM 636 C CA . SER A 1 84 ? 13.199 -4.591 -6.417 1.00 94.19 84 SER A CA 1
ATOM 637 C C . SER A 1 84 ? 12.965 -3.074 -6.447 1.00 94.19 84 SER A C 1
ATOM 639 O O . SER A 1 84 ? 13.112 -2.420 -7.482 1.00 94.19 84 SER A O 1
ATOM 641 N N . TYR A 1 85 ? 12.660 -2.490 -5.284 1.00 94.31 85 TYR A N 1
ATOM 642 C CA . TYR A 1 85 ? 12.608 -1.032 -5.125 1.00 94.31 85 TYR A CA 1
ATOM 643 C C . TYR A 1 85 ? 13.936 -0.367 -5.517 1.00 94.31 85 TYR A C 1
ATOM 645 O O . TYR A 1 85 ? 13.945 0.672 -6.172 1.00 94.31 85 TYR A O 1
ATOM 653 N N . HIS A 1 86 ? 15.062 -0.998 -5.176 1.00 92.25 86 HIS A N 1
ATOM 654 C CA . HIS A 1 86 ? 16.389 -0.489 -5.503 1.00 92.25 86 HIS A CA 1
ATOM 655 C C . HIS A 1 86 ? 16.634 -0.431 -7.017 1.00 92.25 86 HIS A C 1
ATOM 657 O O . HIS A 1 86 ? 17.167 0.559 -7.514 1.00 92.25 86 HIS A O 1
ATOM 663 N N . ASP A 1 87 ? 16.198 -1.449 -7.764 1.00 92.12 87 ASP A N 1
ATOM 664 C CA . ASP A 1 87 ? 16.296 -1.429 -9.226 1.00 92.12 87 ASP A CA 1
ATOM 665 C C . ASP A 1 87 ? 15.402 -0.345 -9.825 1.00 92.12 87 ASP A C 1
ATOM 667 O O . ASP A 1 87 ? 15.832 0.372 -10.721 1.00 92.12 87 ASP A O 1
ATOM 671 N N . ARG A 1 88 ? 14.196 -0.153 -9.278 1.00 91.75 88 ARG A N 1
ATOM 672 C CA . ARG A 1 88 ? 13.287 0.913 -9.719 1.00 91.75 88 ARG A CA 1
ATOM 673 C C . ARG A 1 88 ? 13.842 2.314 -9.460 1.00 91.75 88 ARG A C 1
ATOM 675 O O . ARG A 1 88 ? 13.656 3.202 -10.283 1.00 91.75 88 ARG A O 1
ATOM 682 N N . CYS A 1 89 ? 14.555 2.522 -8.354 1.00 91.25 89 CYS A N 1
ATOM 683 C CA . CYS A 1 89 ? 15.218 3.795 -8.067 1.00 91.25 89 CYS A CA 1
ATOM 684 C C . CYS A 1 89 ? 16.284 4.176 -9.104 1.00 91.25 89 CYS A C 1
ATOM 686 O O . CYS A 1 89 ? 16.502 5.369 -9.315 1.00 91.25 89 CYS A O 1
ATOM 688 N N . ARG A 1 90 ? 16.933 3.202 -9.757 1.00 91.81 90 ARG A N 1
ATOM 689 C CA . ARG A 1 90 ? 17.963 3.463 -10.779 1.00 91.81 90 ARG A CA 1
ATOM 690 C C . ARG A 1 90 ? 17.399 4.120 -12.040 1.00 91.81 90 ARG A C 1
ATOM 692 O O . ARG A 1 90 ? 18.135 4.825 -12.719 1.00 91.81 90 ARG A O 1
ATOM 699 N N . ASP A 1 91 ? 16.105 3.953 -12.302 1.00 87.19 91 ASP A N 1
ATOM 700 C CA . ASP A 1 91 ? 15.407 4.614 -13.411 1.00 87.19 91 ASP A CA 1
ATOM 701 C C . ASP A 1 91 ? 15.191 6.124 -13.158 1.00 87.19 91 ASP A C 1
ATOM 703 O O . ASP A 1 91 ? 14.811 6.858 -14.071 1.00 87.19 91 ASP A O 1
ATOM 707 N N . GL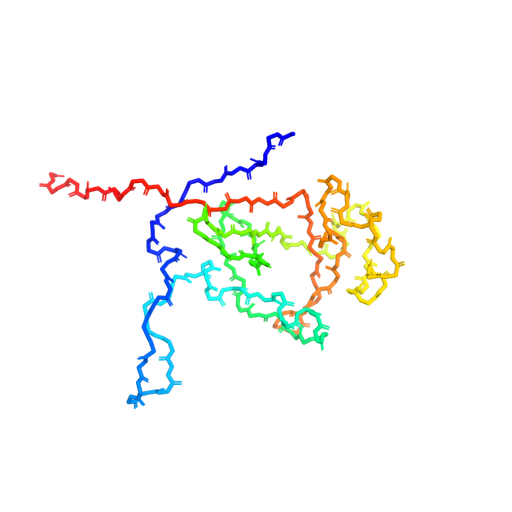Y A 1 92 ? 15.387 6.605 -11.922 1.00 87.50 92 GLY A N 1
ATOM 708 C CA . GLY A 1 92 ? 15.288 8.022 -11.567 1.00 87.50 92 GLY A CA 1
ATOM 709 C C . GLY A 1 92 ? 13.952 8.660 -11.965 1.00 87.50 92 GLY A C 1
ATOM 710 O O . GLY A 1 92 ? 12.874 8.188 -11.587 1.00 87.50 92 GLY A O 1
ATOM 711 N N . ASP A 1 93 ? 14.021 9.749 -12.731 1.00 86.94 93 ASP A N 1
ATOM 712 C CA . ASP A 1 93 ? 12.848 10.519 -13.156 1.00 86.94 93 ASP A CA 1
ATOM 713 C C . ASP A 1 93 ? 11.942 9.758 -14.127 1.00 86.94 93 ASP A C 1
ATOM 715 O O . ASP A 1 93 ? 10.733 9.998 -14.142 1.00 86.94 93 ASP A O 1
ATOM 719 N N . HIS A 1 94 ? 12.469 8.792 -14.887 1.00 82.06 94 HIS A N 1
ATOM 720 C CA . HIS A 1 94 ? 11.630 7.954 -15.745 1.00 82.06 94 HIS A CA 1
ATOM 721 C C . HIS A 1 94 ? 10.628 7.142 -14.921 1.00 82.06 94 HIS A C 1
ATOM 723 O O . HIS A 1 94 ? 9.457 7.073 -15.283 1.00 82.06 94 HIS A O 1
ATOM 729 N N . ALA A 1 95 ? 11.046 6.591 -13.776 1.00 81.62 95 ALA A N 1
ATOM 730 C CA . ALA A 1 95 ? 10.130 5.884 -12.883 1.00 81.62 95 ALA A CA 1
ATOM 731 C C . ALA A 1 95 ? 9.112 6.818 -12.220 1.00 81.62 95 ALA A C 1
ATOM 733 O O . ALA A 1 95 ? 7.972 6.421 -11.992 1.00 81.62 95 ALA A O 1
ATOM 734 N N . ARG A 1 96 ? 9.498 8.059 -11.900 1.00 85.50 96 ARG A N 1
ATOM 735 C CA . ARG A 1 96 ? 8.596 9.034 -11.261 1.00 85.50 96 ARG A CA 1
ATOM 736 C C . ARG A 1 96 ? 7.503 9.541 -12.200 1.00 85.50 96 ARG A C 1
ATOM 738 O O . ARG A 1 96 ? 6.431 9.894 -11.722 1.00 85.50 96 ARG A O 1
ATOM 745 N N . ASN A 1 97 ? 7.776 9.558 -13.503 1.00 85.81 97 ASN A N 1
ATOM 746 C CA . ASN A 1 97 ? 6.839 9.992 -14.539 1.00 85.81 97 ASN A CA 1
ATOM 747 C C . ASN A 1 97 ? 6.080 8.827 -15.201 1.00 85.81 97 ASN A C 1
ATOM 749 O O . ASN A 1 97 ? 5.342 9.045 -16.161 1.00 85.81 97 ASN A O 1
ATOM 753 N N . ASP A 1 98 ? 6.253 7.598 -14.707 1.00 86.56 98 ASP A N 1
ATOM 754 C CA . ASP A 1 98 ? 5.558 6.423 -15.227 1.00 86.56 98 ASP A CA 1
ATOM 755 C C . ASP A 1 98 ? 4.045 6.528 -14.980 1.00 86.56 98 ASP A C 1
ATOM 757 O O . ASP A 1 98 ? 3.600 6.838 -13.872 1.00 86.56 98 ASP A O 1
ATOM 761 N N . GLN A 1 99 ? 3.240 6.238 -16.002 1.00 86.81 99 GLN A N 1
ATOM 762 C CA . GLN A 1 99 ? 1.781 6.278 -15.914 1.00 86.81 99 GLN A CA 1
ATOM 763 C C . GLN A 1 99 ? 1.217 5.189 -14.987 1.00 86.81 99 GLN A C 1
ATOM 765 O O . GLN A 1 99 ? 0.191 5.408 -14.340 1.00 86.81 99 GLN A O 1
ATOM 770 N N . ALA A 1 100 ? 1.882 4.033 -14.889 1.00 89.00 100 ALA A N 1
ATOM 771 C CA . ALA A 1 100 ? 1.551 3.008 -13.900 1.00 89.00 100 ALA A CA 1
ATOM 772 C C . ALA A 1 100 ? 1.984 3.424 -12.480 1.00 89.00 100 ALA A C 1
ATOM 774 O O . ALA A 1 100 ? 1.512 2.868 -11.488 1.00 89.00 100 ALA A O 1
ATOM 775 N N . GLY A 1 101 ? 2.824 4.456 -12.392 1.00 90.69 101 GLY A N 1
ATOM 776 C CA . GLY A 1 101 ? 3.352 5.033 -11.174 1.00 90.69 101 GLY A CA 1
ATOM 777 C C . GLY A 1 101 ? 4.675 4.404 -10.741 1.00 90.69 101 GLY A C 1
ATOM 778 O O . GLY A 1 101 ? 5.076 3.322 -11.179 1.00 90.69 101 GLY A O 1
ATOM 779 N N . PHE A 1 102 ? 5.381 5.109 -9.855 1.00 93.00 102 PHE A N 1
ATOM 780 C CA . PHE A 1 102 ? 6.730 4.733 -9.420 1.00 93.00 102 PHE A CA 1
ATOM 781 C C . PHE A 1 102 ? 6.801 3.302 -8.879 1.00 93.00 102 PHE A C 1
ATOM 783 O O . PHE A 1 102 ? 7.761 2.576 -9.117 1.00 93.00 102 PHE A O 1
ATOM 790 N N . TYR A 1 103 ? 5.759 2.908 -8.164 1.00 95.31 103 TYR A N 1
ATOM 791 C CA . TYR A 1 103 ? 5.696 1.699 -7.365 1.00 95.31 103 TYR A CA 1
ATOM 792 C C . TYR A 1 103 ? 5.194 0.467 -8.143 1.00 95.31 103 TYR A C 1
ATOM 794 O O . TYR A 1 103 ? 5.211 -0.638 -7.600 1.00 95.31 103 TYR A O 1
ATOM 802 N N . ASP A 1 104 ? 4.781 0.632 -9.403 1.00 96.31 104 ASP A N 1
ATOM 803 C CA . ASP A 1 104 ? 4.389 -0.489 -10.258 1.00 96.31 104 ASP A CA 1
ATOM 804 C C . ASP A 1 104 ? 5.557 -1.458 -10.509 1.00 96.31 104 ASP A C 1
ATOM 806 O O . ASP A 1 104 ? 6.708 -1.060 -10.726 1.00 96.31 104 ASP A O 1
ATOM 810 N N . GLY A 1 105 ? 5.250 -2.752 -10.444 1.00 96.31 105 GLY A N 1
ATOM 811 C CA . GLY A 1 105 ? 6.203 -3.838 -10.643 1.00 96.31 105 GLY A CA 1
ATOM 812 C C . GLY A 1 105 ? 7.156 -4.062 -9.476 1.00 96.31 105 GLY A C 1
ATOM 813 O O . GLY A 1 105 ? 8.036 -4.914 -9.572 1.00 96.31 105 GLY A O 1
ATOM 814 N N . ILE A 1 106 ? 7.004 -3.341 -8.362 1.00 97.50 106 ILE A N 1
ATOM 815 C CA . ILE A 1 106 ? 7.851 -3.556 -7.189 1.00 97.50 106 ILE A CA 1
ATOM 816 C C . ILE A 1 106 ? 7.400 -4.808 -6.432 1.00 97.50 106 ILE A C 1
ATOM 818 O O . ILE A 1 106 ? 6.241 -4.929 -6.022 1.00 97.50 106 ILE A O 1
ATOM 822 N N . THR A 1 107 ? 8.342 -5.725 -6.212 1.00 97.50 107 THR A N 1
ATOM 823 C CA . THR A 1 107 ? 8.152 -6.912 -5.375 1.00 97.50 107 THR A CA 1
ATOM 824 C C . THR A 1 107 ? 8.189 -6.532 -3.898 1.00 97.50 107 THR A C 1
ATOM 826 O O . THR A 1 107 ? 9.123 -5.885 -3.420 1.00 97.50 107 THR A O 1
ATOM 829 N N . VAL A 1 108 ? 7.183 -6.982 -3.153 1.00 97.75 108 VAL A N 1
ATOM 830 C CA . VAL A 1 108 ? 7.042 -6.783 -1.709 1.00 97.75 108 VAL A CA 1
ATOM 831 C C . VAL A 1 108 ? 6.766 -8.101 -0.996 1.00 97.75 108 VAL A C 1
ATOM 833 O O . VAL A 1 108 ? 6.285 -9.067 -1.588 1.00 97.75 108 VAL A O 1
ATOM 836 N N . ARG A 1 109 ? 7.060 -8.146 0.307 1.00 97.56 109 ARG A N 1
ATOM 837 C CA . ARG A 1 109 ? 6.891 -9.345 1.139 1.00 97.56 109 ARG A CA 1
ATOM 838 C C . ARG A 1 109 ? 5.844 -9.124 2.216 1.00 97.56 109 ARG A C 1
ATOM 840 O O . ARG A 1 109 ? 5.928 -8.149 2.958 1.00 97.56 109 ARG A O 1
ATOM 847 N N . HIS A 1 110 ? 4.909 -10.057 2.358 1.00 96.88 110 HIS A N 1
ATOM 848 C CA . HIS A 1 110 ? 3.937 -10.069 3.450 1.00 96.88 110 HIS A CA 1
ATOM 849 C C . HIS A 1 110 ? 3.599 -11.506 3.850 1.00 96.88 110 HIS A C 1
ATOM 851 O O . HIS A 1 110 ? 3.307 -12.334 2.991 1.00 96.88 110 HIS A O 1
ATOM 857 N N . ALA A 1 111 ? 3.625 -11.801 5.155 1.00 93.38 111 ALA A N 1
ATOM 858 C CA . ALA A 1 111 ? 3.302 -13.123 5.705 1.00 93.38 111 ALA A CA 1
ATOM 859 C C . ALA A 1 111 ? 4.036 -14.289 4.997 1.00 93.38 111 ALA A C 1
ATOM 861 O O . ALA A 1 111 ? 3.432 -15.301 4.657 1.00 93.38 111 ALA A O 1
ATOM 862 N N . GLY A 1 112 ? 5.335 -14.115 4.720 1.00 92.56 112 GLY A N 1
ATOM 863 C CA . GLY A 1 112 ? 6.169 -15.121 4.047 1.00 92.56 112 GLY A CA 1
ATOM 864 C C . GLY A 1 112 ? 5.923 -15.277 2.542 1.00 92.56 112 GLY A C 1
ATOM 865 O O . GLY A 1 112 ? 6.529 -16.144 1.924 1.00 92.56 112 GLY A O 1
ATOM 866 N N . ARG A 1 113 ? 5.056 -14.453 1.941 1.00 94.62 113 ARG A N 1
ATOM 867 C CA . ARG A 1 113 ? 4.727 -14.497 0.512 1.00 94.62 113 ARG A CA 1
ATOM 868 C C . ARG A 1 113 ? 5.280 -13.281 -0.212 1.00 94.62 113 ARG A C 1
ATOM 870 O O . ARG A 1 113 ? 5.237 -12.168 0.319 1.00 94.62 113 ARG A O 1
ATOM 877 N N . GLU A 1 114 ? 5.737 -13.505 -1.435 1.00 96.56 114 GLU A N 1
ATOM 878 C CA . GLU A 1 114 ? 6.0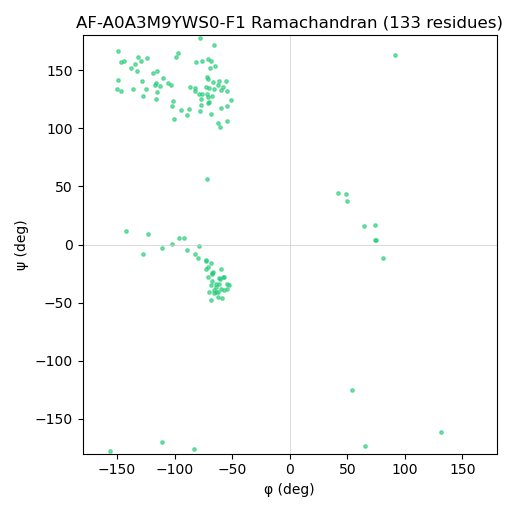63 -12.442 -2.377 1.00 96.56 114 GLU A CA 1
ATOM 879 C C . GLU A 1 114 ? 4.817 -12.035 -3.161 1.00 96.56 114 GLU A C 1
ATOM 881 O O . GLU A 1 114 ? 4.024 -12.869 -3.606 1.00 96.56 114 GLU A O 1
ATOM 886 N N . LEU A 1 115 ? 4.635 -10.729 -3.285 1.00 97.88 115 LEU A N 1
ATOM 887 C CA . LEU A 1 115 ? 3.548 -10.085 -4.006 1.00 97.88 115 LEU A CA 1
ATOM 888 C C . LEU A 1 115 ? 4.149 -8.976 -4.863 1.00 97.88 115 LEU A C 1
ATOM 890 O O . LEU A 1 115 ? 5.206 -8.439 -4.534 1.00 97.88 115 LEU A O 1
ATOM 894 N N . VAL A 1 116 ? 3.462 -8.610 -5.935 1.00 98.19 116 VAL A N 1
ATOM 895 C CA . VAL A 1 116 ? 3.854 -7.498 -6.802 1.00 98.19 116 VAL A CA 1
ATOM 896 C C . VAL A 1 116 ? 2.824 -6.391 -6.680 1.00 98.19 116 VAL A C 1
ATOM 898 O O . VAL A 1 116 ? 1.618 -6.6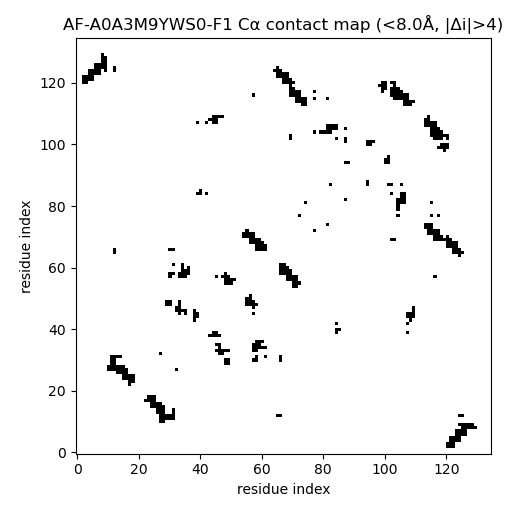49 -6.667 1.00 98.19 116 VAL A O 1
ATOM 901 N N . MET A 1 117 ? 3.308 -5.160 -6.575 1.00 97.94 117 MET A N 1
ATOM 902 C CA . MET A 1 117 ? 2.471 -3.972 -6.631 1.00 97.94 117 MET A CA 1
ATOM 903 C C . MET A 1 117 ? 2.102 -3.680 -8.084 1.00 97.94 117 MET A C 1
ATOM 905 O O . MET A 1 117 ? 2.969 -3.398 -8.903 1.00 97.94 117 MET A O 1
ATOM 909 N N . ALA A 1 118 ? 0.813 -3.784 -8.396 1.00 97.00 118 ALA A N 1
ATOM 910 C CA . ALA A 1 118 ? 0.265 -3.560 -9.724 1.00 97.00 118 ALA A CA 1
ATOM 911 C C . ALA A 1 118 ? -0.399 -2.185 -9.788 1.00 97.00 118 ALA A C 1
ATOM 913 O O . ALA A 1 118 ? -1.343 -1.905 -9.039 1.00 97.00 118 ALA A O 1
ATOM 914 N N . GLY A 1 119 ? 0.118 -1.341 -10.675 1.00 90.88 119 GLY A N 1
ATOM 915 C CA . GLY A 1 119 ? -0.431 -0.036 -10.995 1.00 90.88 119 GLY A CA 1
ATOM 916 C C . GLY A 1 119 ? -1.651 -0.102 -11.927 1.00 90.88 119 GLY A C 1
ATOM 917 O O . GLY A 1 119 ? -2.045 -1.181 -12.385 1.00 90.88 119 GLY A O 1
ATOM 918 N N . PRO A 1 120 ? -2.253 1.060 -12.232 1.00 93.81 120 PRO A N 1
ATOM 919 C CA . PRO A 1 120 ? -1.869 2.384 -11.735 1.00 93.81 120 PRO A CA 1
ATOM 920 C C . PRO A 1 120 ? -2.199 2.587 -10.248 1.00 93.81 120 PRO A C 1
ATOM 922 O O . PRO A 1 120 ? -3.055 1.904 -9.686 1.00 93.81 120 PRO A O 1
ATOM 925 N N . ALA A 1 121 ? -1.535 3.557 -9.616 1.00 94.12 121 ALA A N 1
ATOM 926 C CA . ALA A 1 121 ? -1.865 3.969 -8.254 1.00 94.12 121 ALA A CA 1
ATOM 927 C C . ALA A 1 121 ? -3.302 4.501 -8.157 1.00 94.12 121 ALA A C 1
ATOM 929 O O . ALA A 1 121 ? -3.749 5.278 -9.007 1.00 94.12 121 ALA A O 1
ATOM 930 N N . VAL A 1 122 ? -3.993 4.160 -7.071 1.00 96.00 122 VAL A N 1
ATOM 931 C CA . VAL A 1 122 ? -5.351 4.636 -6.789 1.00 96.00 122 VAL A CA 1
ATOM 932 C C . VAL A 1 122 ? -5.360 5.481 -5.522 1.00 96.00 122 VAL A C 1
ATOM 934 O O . VAL A 1 122 ? -4.693 5.157 -4.537 1.00 96.00 122 VAL A O 1
ATOM 937 N N . LEU A 1 123 ? -6.112 6.583 -5.549 1.00 96.38 123 LEU A N 1
ATOM 938 C CA . LEU A 1 123 ? -6.317 7.457 -4.400 1.00 96.38 123 LEU A CA 1
ATOM 939 C C . LEU A 1 123 ? -7.598 7.074 -3.647 1.00 96.38 123 LEU A C 1
ATOM 941 O O . LEU A 1 123 ? -8.705 7.224 -4.154 1.00 96.38 123 LEU A O 1
ATOM 945 N N . PHE A 1 124 ? -7.455 6.630 -2.410 1.00 96.50 124 PHE A N 1
ATOM 946 C CA . PHE A 1 124 ? -8.560 6.394 -1.492 1.00 96.50 124 PHE A CA 1
ATOM 947 C C . PHE A 1 124 ? -8.882 7.684 -0.743 1.00 96.50 124 PHE A C 1
ATOM 949 O O . PHE A 1 124 ? -8.041 8.198 -0.004 1.00 96.50 124 PHE A O 1
ATOM 956 N N . VAL A 1 125 ? -10.090 8.206 -0.939 1.00 96.25 125 VAL A N 1
ATOM 957 C CA . VAL A 1 125 ? -10.549 9.484 -0.381 1.00 96.25 125 VAL A CA 1
ATOM 958 C C . VAL A 1 125 ? -11.695 9.265 0.599 1.00 96.25 125 VAL A C 1
ATOM 960 O O . VAL A 1 125 ? -12.474 8.320 0.460 1.00 96.25 125 VAL A O 1
ATOM 963 N N . ALA A 1 126 ? -11.792 10.131 1.604 1.00 93.62 126 ALA A N 1
ATOM 964 C CA . ALA A 1 126 ? -12.888 10.083 2.560 1.00 93.62 126 ALA A CA 1
ATOM 965 C C . ALA A 1 126 ? -14.199 10.448 1.853 1.00 93.62 126 ALA A C 1
ATOM 967 O O . ALA A 1 126 ? -14.277 11.468 1.169 1.00 93.62 126 ALA A O 1
ATOM 968 N N . GLY A 1 127 ? -15.207 9.594 1.995 1.00 88.50 127 GLY A N 1
ATOM 969 C CA . GLY A 1 127 ? -16.578 9.911 1.620 1.00 88.50 127 GLY A CA 1
ATOM 970 C C . GLY A 1 127 ? -17.315 10.673 2.700 1.00 88.50 127 GLY A C 1
ATOM 971 O O . GLY A 1 127 ? -16.767 10.983 3.756 1.00 88.50 127 GLY A O 1
ATOM 972 N N . GLU A 1 128 ? -18.592 10.914 2.444 1.00 79.25 128 GLU A N 1
ATOM 973 C CA . GLU A 1 128 ? -19.509 11.339 3.492 1.00 79.25 128 GLU A CA 1
ATOM 974 C C . GLU A 1 128 ? -19.689 10.190 4.492 1.00 79.25 128 GLU A C 1
ATOM 976 O O . GLU A 1 128 ? -19.744 9.013 4.114 1.00 79.25 128 GLU A O 1
ATOM 981 N N . GLU A 1 129 ? -19.735 10.513 5.786 1.00 64.19 129 GLU A N 1
ATOM 982 C CA . GLU A 1 129 ? -20.165 9.534 6.778 1.00 64.19 129 GLU A CA 1
ATOM 983 C C . GLU A 1 129 ? -21.590 9.121 6.425 1.00 64.19 129 GLU A C 1
ATOM 985 O O . GLU A 1 129 ? -22.502 9.945 6.414 1.00 64.19 129 GLU A O 1
ATOM 990 N N . ALA A 1 130 ? -21.781 7.837 6.115 1.00 56.41 130 ALA A N 1
ATOM 991 C CA . ALA A 1 130 ? -23.116 7.282 6.011 1.00 56.41 130 ALA A CA 1
ATOM 992 C C . ALA A 1 130 ? -23.770 7.441 7.385 1.00 56.41 130 ALA A C 1
ATOM 994 O O . ALA A 1 130 ? -23.472 6.693 8.318 1.00 56.41 130 ALA A O 1
ATOM 995 N N . GLN A 1 131 ? -24.624 8.453 7.514 1.00 52.22 131 GLN A N 1
ATOM 996 C CA . GLN A 1 131 ? -25.472 8.634 8.673 1.00 52.22 131 GLN A CA 1
ATOM 997 C C . GLN A 1 131 ? -26.372 7.399 8.710 1.00 52.22 131 GLN A C 1
ATOM 999 O O . GLN A 1 131 ? -27.243 7.238 7.856 1.00 52.22 131 GLN A O 1
ATOM 1004 N N . LEU A 1 132 ? -26.084 6.465 9.622 1.00 52.84 132 LEU A N 1
ATOM 1005 C CA . LEU A 1 132 ? -26.913 5.283 9.832 1.00 52.84 132 LEU A CA 1
ATOM 1006 C C . LEU A 1 132 ? -28.332 5.786 10.090 1.00 52.84 132 LEU A C 1
ATOM 1008 O O . LEU A 1 132 ? -28.601 6.375 11.138 1.00 52.84 132 LEU A O 1
ATOM 1012 N N . SER A 1 133 ? -29.223 5.620 9.113 1.00 54.00 133 SER A N 1
ATOM 1013 C CA . SER A 1 133 ? -30.618 5.959 9.317 1.00 54.00 133 SER A CA 1
ATOM 1014 C C . SER A 1 133 ? -31.166 4.948 10.317 1.00 54.00 133 SER A C 1
ATOM 1016 O O . SER A 1 133 ? -31.226 3.757 10.023 1.00 54.00 133 SER A O 1
ATOM 1018 N N . LEU A 1 134 ? -31.503 5.421 11.515 1.00 48.19 134 LEU A N 1
ATOM 1019 C CA . LEU A 1 134 ? -32.184 4.663 12.568 1.00 48.19 134 LEU A CA 1
ATOM 1020 C C . LEU A 1 134 ? -33.657 4.426 12.184 1.00 48.19 134 LEU A C 1
ATOM 1022 O O . LEU A 1 134 ? -34.559 4.837 12.911 1.00 48.19 134 LEU A O 1
ATOM 1026 N N . PHE A 1 135 ? -33.893 3.813 11.024 1.00 50.84 135 PHE A N 1
ATOM 1027 C CA . PHE A 1 135 ? -35.217 3.411 10.558 1.00 50.84 135 PHE A CA 1
ATOM 1028 C C . PHE A 1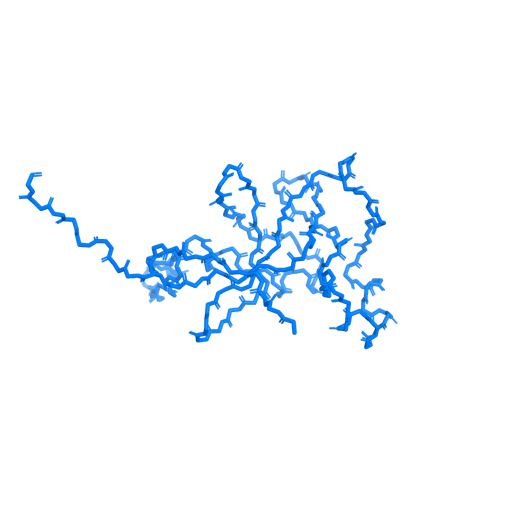 135 ? -35.226 1.918 10.253 1.00 50.84 135 PHE A C 1
ATOM 1030 O O . PHE A 1 135 ? -34.335 1.471 9.495 1.00 50.84 135 PHE A O 1
#

Secondary structure (DSSP, 8-state):
-PPPEEEE-GGGG-EEEEEGGGTEEEEE-HHHHT--HHHHHTTPPPPPPEEETTEEEEEEEEETTEEEEEEEE-GGG--S--B-HHHHHHTTHHHHT-TT-TTTTBEEEETTEEEEEEEEEEEEEE---------

Foldseek 3Di:
DDAAEDADAVLLCDPADQDPVVRDGDSHHQQNQLAALVQLVVQHATGQWDDDPNFTKGWDDQDPFATKIFTWAAPVPQPDAADGLVVLCVCPVVLCPDQQHNQANHWHDDPNGIITGTGDIYGYGYDPNPPPPPD

Radius of gyration: 15.93 Å; Cα contacts (8 Å, |Δi|>4): 274; chains: 1; bounding box: 53×31×45 Å

Sequence (135 aa):
MARLSHTVQPSRLAFGAWCHASEKQIGEGDIRASYSADRIGMGQPIRKPFRYAGELWVCVGTGPSGAEAYRLVHPSIYGGIARSYHDRCRDGDHARNDQAGFYDGITVRHAGRELVMAGPAVLFVAGEEAQLSLF